Protein AF-A0A933IJ05-F1 (afdb_monomer_lite)

pLDDT: mean 88.86, std 8.15, range [48.53, 98.31]

Radius of gyration: 18.68 Å; chains: 1; bounding box: 48×34×47 Å

Foldseek 3Di:
DAAEAEDQDDDDVVVVVVCVVRHNYDYDPDDRDPPDDPPRPQPPDPPDDDDRPCPQPDPVSVVVVVVLVVVQVVCVVVVHDGPDDPCVVVVPPDDD

Structure (mmCIF, N/CA/C/O backbone):
data_AF-A0A933IJ05-F1
#
_entry.id   AF-A0A933IJ05-F1
#
loop_
_atom_site.group_PDB
_atom_site.id
_atom_site.type_symbol
_atom_site.label_atom_id
_atom_site.label_alt_id
_atom_site.label_comp_id
_atom_site.label_asym_id
_atom_site.label_entity_id
_atom_site.label_seq_id
_atom_site.pdbx_PDB_ins_code
_atom_site.Cartn_x
_atom_site.Cartn_y
_atom_site.Cartn_z
_atom_site.occupancy
_atom_site.B_iso_or_equiv
_atom_site.auth_seq_id
_atom_site.auth_comp_id
_atom_site.auth_asym_id
_atom_site.auth_atom_id
_atom_site.pdbx_PDB_model_num
ATOM 1 N N . MET A 1 1 ? 25.475 -0.789 -5.323 1.00 83.00 1 MET A N 1
ATOM 2 C CA . MET A 1 1 ? 24.643 0.302 -5.878 1.00 83.00 1 MET A CA 1
ATOM 3 C C . MET A 1 1 ? 23.218 0.057 -5.415 1.00 83.00 1 MET A C 1
ATOM 5 O O . MET A 1 1 ? 22.800 -1.092 -5.499 1.00 83.00 1 MET A O 1
ATOM 9 N N . LYS A 1 2 ? 22.515 1.058 -4.867 1.00 86.81 2 LYS A N 1
ATOM 10 C CA . LYS A 1 2 ? 21.101 0.889 -4.491 1.00 86.81 2 LYS A CA 1
ATOM 11 C C . LYS A 1 2 ? 20.246 0.797 -5.766 1.00 86.81 2 LYS A C 1
ATOM 13 O O . LYS A 1 2 ? 20.565 1.488 -6.737 1.00 86.81 2 LYS A O 1
ATOM 18 N N . PRO A 1 3 ? 19.204 -0.050 -5.818 1.00 89.69 3 PRO A N 1
ATOM 19 C CA . PRO A 1 3 ? 18.291 -0.061 -6.953 1.00 89.69 3 PRO A CA 1
ATOM 20 C C . PRO A 1 3 ? 17.521 1.264 -7.012 1.00 89.69 3 PRO A C 1
ATOM 22 O O . PRO A 1 3 ? 17.170 1.833 -5.977 1.00 89.69 3 PRO A O 1
ATOM 25 N N . LYS A 1 4 ? 17.248 1.745 -8.226 1.00 90.44 4 LYS A N 1
ATOM 26 C CA . LYS A 1 4 ? 16.364 2.893 -8.451 1.00 90.44 4 LYS A CA 1
ATOM 27 C C . LYS A 1 4 ? 14.929 2.400 -8.537 1.00 90.44 4 LYS A C 1
ATOM 29 O O . LYS A 1 4 ? 14.640 1.527 -9.353 1.00 90.44 4 LYS A O 1
ATOM 34 N N . VAL A 1 5 ? 14.049 2.958 -7.713 1.00 90.00 5 VAL A N 1
ATOM 35 C CA . VAL A 1 5 ? 12.626 2.602 -7.684 1.00 90.00 5 VAL A CA 1
ATOM 36 C C . VAL A 1 5 ? 11.814 3.831 -8.052 1.00 90.00 5 VAL A C 1
ATOM 38 O O . VAL A 1 5 ? 11.886 4.857 -7.386 1.00 90.00 5 VAL A O 1
ATOM 41 N N . LEU A 1 6 ? 11.040 3.731 -9.126 1.00 89.06 6 LEU A N 1
ATOM 42 C CA . LEU A 1 6 ? 10.105 4.773 -9.524 1.00 89.06 6 LEU A CA 1
ATOM 43 C C . LEU A 1 6 ? 8.729 4.448 -8.938 1.00 89.06 6 LEU A C 1
ATOM 45 O O . LEU A 1 6 ? 8.138 3.433 -9.296 1.00 89.06 6 LEU A O 1
ATOM 49 N N . VAL A 1 7 ? 8.230 5.295 -8.042 1.00 88.31 7 VAL A N 1
ATOM 50 C CA . VAL A 1 7 ? 6.916 5.137 -7.404 1.00 88.31 7 VAL A CA 1
ATOM 51 C C . VAL A 1 7 ? 5.883 5.918 -8.213 1.00 88.31 7 VAL A C 1
ATOM 53 O O . VAL A 1 7 ? 5.957 7.145 -8.308 1.00 88.31 7 VAL A O 1
ATOM 56 N N . THR A 1 8 ? 4.945 5.207 -8.837 1.00 85.88 8 THR A N 1
ATOM 57 C CA . THR A 1 8 ? 3.973 5.771 -9.794 1.00 85.88 8 THR A CA 1
ATOM 58 C C . THR A 1 8 ? 2.657 6.229 -9.172 1.00 85.88 8 THR A C 1
ATOM 60 O O . THR A 1 8 ? 1.802 6.750 -9.882 1.00 85.88 8 THR A O 1
ATOM 63 N N . GLU A 1 9 ? 2.507 6.067 -7.862 1.00 82.25 9 GLU A N 1
ATOM 64 C CA . GLU A 1 9 ? 1.275 6.297 -7.109 1.00 82.25 9 GLU A CA 1
ATOM 65 C C . GLU A 1 9 ? 1.562 6.955 -5.745 1.00 82.25 9 GLU A C 1
ATOM 67 O O . GLU A 1 9 ? 2.710 6.958 -5.281 1.00 82.25 9 GLU A O 1
ATOM 72 N N . PRO A 1 10 ? 0.550 7.517 -5.064 1.00 82.94 10 PRO A N 1
ATOM 73 C CA . PRO A 1 10 ? 0.714 8.008 -3.705 1.00 82.94 10 PRO A CA 1
ATOM 74 C C . PRO A 1 10 ? 0.806 6.835 -2.722 1.00 82.94 10 PRO A C 1
ATOM 76 O O . PRO A 1 10 ? -0.147 6.082 -2.549 1.00 82.94 10 PRO A O 1
ATOM 79 N N . ILE A 1 11 ? 1.927 6.726 -2.011 1.00 85.62 11 ILE A N 1
ATOM 80 C CA . ILE A 1 11 ? 2.088 5.785 -0.894 1.00 85.62 11 ILE A CA 1
ATOM 81 C C . ILE A 1 11 ? 2.185 6.531 0.441 1.00 85.62 11 ILE A C 1
ATOM 83 O O . ILE A 1 11 ? 2.602 7.690 0.501 1.00 85.62 11 ILE A O 1
ATOM 87 N N . HIS A 1 12 ? 1.825 5.852 1.533 1.00 85.56 12 HIS A N 1
ATOM 88 C CA . HIS A 1 12 ? 1.925 6.404 2.885 1.00 85.56 12 HIS A CA 1
ATOM 89 C C . HIS A 1 12 ? 3.379 6.776 3.239 1.00 85.56 12 HIS A C 1
ATOM 91 O O . HIS A 1 12 ? 4.317 6.100 2.813 1.00 85.56 12 HIS A O 1
ATOM 97 N N . GLN A 1 13 ? 3.582 7.790 4.090 1.00 86.94 13 GLN A N 1
ATOM 98 C CA . GLN A 1 13 ? 4.921 8.257 4.489 1.00 86.94 13 GLN A CA 1
ATOM 99 C C . GLN A 1 13 ? 5.802 7.135 5.064 1.00 86.94 13 GLN A C 1
ATOM 101 O O . GLN A 1 13 ? 7.006 7.092 4.828 1.00 86.94 13 GLN A O 1
ATOM 106 N N . VAL A 1 14 ? 5.201 6.184 5.784 1.00 86.12 14 VAL A N 1
ATOM 107 C CA . VAL A 1 14 ? 5.909 4.992 6.284 1.00 86.12 14 VAL A CA 1
ATOM 108 C C . VAL A 1 14 ? 6.489 4.161 5.132 1.00 86.12 14 VAL A C 1
ATOM 110 O O . VAL A 1 14 ? 7.626 3.711 5.227 1.00 86.12 14 VAL A O 1
ATOM 113 N N . GLY A 1 15 ? 5.750 4.003 4.031 1.00 87.25 15 GLY A N 1
ATOM 114 C CA . GLY A 1 15 ? 6.230 3.312 2.833 1.00 87.25 15 GLY A CA 1
ATOM 115 C C . GLY A 1 15 ? 7.423 4.025 2.196 1.00 87.25 15 GLY A C 1
ATOM 116 O O . GLY A 1 15 ? 8.424 3.381 1.890 1.00 87.25 15 GLY A O 1
ATOM 117 N N . TRP A 1 16 ? 7.368 5.358 2.089 1.00 90.81 16 TRP A N 1
ATOM 118 C CA . TRP A 1 16 ? 8.505 6.166 1.631 1.00 90.81 16 TRP A CA 1
ATOM 119 C C . TRP A 1 16 ? 9.752 5.968 2.494 1.00 90.81 16 TRP A C 1
ATOM 121 O O . TRP A 1 16 ? 10.843 5.774 1.960 1.00 90.81 16 TRP A O 1
ATOM 131 N N . ASN A 1 17 ? 9.591 5.964 3.819 1.00 90.94 17 ASN A N 1
ATOM 132 C CA . ASN A 1 17 ? 10.705 5.788 4.751 1.00 90.94 17 ASN A CA 1
ATOM 133 C C . ASN A 1 17 ? 11.366 4.407 4.596 1.00 90.94 17 ASN A C 1
ATOM 135 O O . ASN A 1 17 ? 12.592 4.312 4.592 1.00 90.94 17 ASN A O 1
ATOM 139 N N . LEU A 1 18 ? 10.564 3.348 4.432 1.00 88.50 18 LEU A N 1
ATOM 140 C CA . LEU A 1 18 ? 11.064 1.987 4.213 1.00 88.50 18 LEU A CA 1
ATOM 141 C C . LEU A 1 18 ? 11.792 1.857 2.869 1.00 88.50 18 LEU A C 1
ATOM 143 O O . LEU A 1 18 ? 12.876 1.283 2.811 1.00 88.50 18 LEU A O 1
ATOM 147 N N . LEU A 1 19 ? 11.236 2.426 1.796 1.00 89.25 19 LEU A N 1
ATOM 148 C CA . LEU A 1 19 ? 11.870 2.394 0.477 1.00 89.25 19 LEU A CA 1
ATOM 149 C C . LEU A 1 19 ? 13.195 3.161 0.457 1.00 89.25 19 LEU A C 1
ATOM 151 O O . LEU A 1 19 ? 14.171 2.665 -0.102 1.00 89.25 19 LEU A O 1
ATOM 155 N N . ALA A 1 20 ? 13.257 4.341 1.078 1.00 89.44 20 ALA A N 1
ATOM 156 C CA . ALA A 1 20 ? 14.466 5.166 1.108 1.00 89.44 20 ALA A CA 1
ATOM 157 C C . ALA A 1 20 ? 15.635 4.505 1.868 1.00 89.44 20 ALA A C 1
ATOM 159 O O . ALA A 1 20 ? 16.806 4.785 1.582 1.00 89.44 20 ALA A O 1
ATOM 160 N N . ALA A 1 21 ? 15.342 3.599 2.810 1.00 91.56 21 ALA A N 1
ATOM 161 C CA . ALA A 1 21 ? 16.369 2.842 3.521 1.00 91.56 21 ALA A CA 1
ATOM 162 C C . ALA A 1 21 ? 17.195 1.975 2.554 1.00 91.56 21 ALA A C 1
ATOM 164 O O . ALA A 1 21 ? 18.427 1.992 2.605 1.00 91.56 21 ALA A O 1
ATOM 165 N N . GLU A 1 22 ? 16.538 1.327 1.592 1.00 90.62 22 GLU A N 1
ATOM 166 C CA . GLU A 1 22 ? 17.147 0.299 0.736 1.00 90.62 22 GLU A CA 1
ATOM 167 C C . GLU A 1 22 ? 17.335 0.735 -0.726 1.00 90.62 22 GLU A C 1
ATOM 169 O O . GLU A 1 22 ? 18.110 0.132 -1.468 1.00 90.62 22 GLU A O 1
ATOM 174 N N . THR A 1 23 ? 16.660 1.801 -1.162 1.00 92.94 23 THR A N 1
ATOM 175 C CA . THR A 1 23 ? 16.547 2.161 -2.584 1.00 92.94 23 THR A CA 1
ATOM 176 C C . THR A 1 23 ? 16.756 3.654 -2.834 1.00 92.94 23 THR A C 1
ATOM 178 O O . THR A 1 23 ? 16.628 4.486 -1.937 1.00 92.94 23 THR A O 1
ATOM 181 N N . GLU A 1 24 ? 17.072 4.001 -4.079 1.00 93.94 24 GLU A N 1
ATOM 182 C CA . GLU A 1 24 ? 16.939 5.364 -4.598 1.00 93.94 24 GLU A CA 1
ATOM 183 C C . GLU A 1 24 ? 15.509 5.533 -5.133 1.00 93.94 24 GLU A C 1
ATOM 185 O O . GLU A 1 24 ? 15.256 5.396 -6.333 1.00 93.94 24 GLU A O 1
ATOM 190 N N . ALA A 1 25 ? 14.559 5.745 -4.218 1.00 91.69 25 ALA A N 1
ATOM 191 C CA . ALA A 1 25 ? 13.151 5.917 -4.557 1.00 91.69 25 ALA A CA 1
ATOM 192 C C . ALA A 1 25 ? 12.870 7.333 -5.084 1.00 91.69 25 ALA A C 1
ATOM 194 O O . ALA A 1 25 ? 13.265 8.325 -4.471 1.00 91.69 25 ALA A O 1
ATOM 195 N N . VAL A 1 26 ? 12.159 7.431 -6.207 1.00 91.38 26 VAL A N 1
ATOM 196 C CA . VAL A 1 26 ? 11.779 8.695 -6.852 1.00 91.38 26 VAL A CA 1
ATOM 197 C C . VAL A 1 26 ? 10.298 8.648 -7.206 1.00 91.38 26 VAL A C 1
ATOM 199 O O . VAL A 1 26 ? 9.805 7.630 -7.685 1.00 91.38 26 VAL A O 1
ATOM 202 N N . ALA A 1 27 ? 9.576 9.745 -6.983 1.00 90.38 27 ALA A N 1
ATOM 203 C CA . ALA A 1 27 ? 8.180 9.860 -7.392 1.00 90.38 27 ALA A CA 1
ATOM 204 C C . ALA A 1 27 ? 8.062 10.092 -8.906 1.00 90.38 27 ALA A C 1
ATOM 206 O O . ALA A 1 27 ? 8.812 10.875 -9.495 1.00 90.38 27 ALA A O 1
ATOM 207 N N . TRP A 1 28 ? 7.088 9.443 -9.540 1.00 89.19 28 TRP A N 1
ATOM 208 C CA . TRP A 1 28 ? 6.717 9.718 -10.923 1.00 89.19 28 TRP A CA 1
ATOM 209 C C . TRP A 1 28 ? 6.104 11.114 -11.051 1.00 89.19 28 TRP A C 1
ATOM 211 O O . TRP A 1 28 ? 5.120 11.434 -10.389 1.00 89.19 28 TRP A O 1
ATOM 221 N N . ALA A 1 29 ? 6.684 11.935 -11.929 1.00 88.69 29 ALA A N 1
ATOM 222 C CA . ALA A 1 29 ? 6.224 13.301 -12.186 1.00 88.69 29 ALA A CA 1
ATOM 223 C C . ALA A 1 29 ? 5.097 13.389 -13.235 1.00 88.69 29 ALA A C 1
ATOM 225 O O . ALA A 1 29 ? 4.530 14.460 -13.440 1.00 88.69 29 ALA A O 1
ATOM 226 N N . GLY A 1 30 ? 4.809 12.292 -13.944 1.00 86.50 30 GLY A N 1
ATOM 227 C CA . GLY A 1 30 ? 3.756 12.240 -14.956 1.00 86.50 30 GLY A CA 1
ATOM 228 C C . GLY A 1 30 ? 2.369 11.953 -14.368 1.00 86.50 30 GLY A C 1
ATOM 229 O O . GLY A 1 30 ? 2.222 11.773 -13.158 1.00 86.50 30 GLY A O 1
ATOM 230 N N . PRO A 1 31 ? 1.333 11.878 -15.222 1.00 82.56 31 PRO A N 1
ATOM 231 C CA . PRO A 1 31 ? -0.009 11.528 -14.779 1.00 82.56 31 PRO A CA 1
ATOM 232 C C . PRO A 1 31 ? -0.021 10.129 -14.158 1.00 82.56 31 PRO A C 1
ATOM 234 O O . PRO A 1 31 ? 0.579 9.192 -14.692 1.00 82.56 31 PRO A O 1
ATOM 237 N N . GLN A 1 32 ? -0.725 10.011 -13.037 1.00 83.94 32 GLN A N 1
ATOM 238 C CA . GLN A 1 32 ? -0.919 8.764 -12.308 1.00 83.94 32 GLN A CA 1
ATOM 239 C C . GLN A 1 32 ? -2.256 8.160 -12.736 1.00 83.94 32 GLN A C 1
ATOM 241 O O . GLN A 1 32 ? -3.276 8.853 -12.762 1.00 83.94 32 GLN A O 1
ATOM 246 N N . ALA A 1 33 ? -2.250 6.889 -13.125 1.00 83.12 33 ALA A N 1
ATOM 247 C CA . ALA A 1 33 ? -3.458 6.176 -13.509 1.00 83.12 33 ALA A CA 1
ATOM 248 C C . ALA A 1 33 ? -3.292 4.683 -13.248 1.00 83.12 33 ALA A C 1
ATOM 250 O O . ALA A 1 33 ? -2.307 4.080 -13.678 1.00 83.12 33 ALA A O 1
ATOM 251 N N . GLU A 1 34 ? -4.301 4.095 -12.613 1.00 84.94 34 GLU A N 1
ATOM 252 C CA . GLU A 1 34 ? -4.384 2.659 -12.391 1.00 84.94 34 GLU A CA 1
ATOM 253 C C . GLU A 1 34 ? -5.670 2.102 -13.018 1.00 84.94 34 GLU A C 1
ATOM 255 O O . GLU A 1 34 ? -6.748 2.663 -12.798 1.00 84.94 34 GLU A O 1
ATOM 260 N N . PRO A 1 35 ? -5.579 1.032 -13.832 1.00 87.56 35 PRO A N 1
ATOM 261 C CA . PRO A 1 35 ? -4.348 0.360 -14.266 1.00 87.56 35 PRO A CA 1
ATOM 262 C C . PRO A 1 35 ? -3.519 1.209 -15.251 1.00 87.56 35 PRO A C 1
ATOM 264 O O . PRO A 1 35 ? -4.041 2.119 -15.903 1.00 87.56 35 PRO A O 1
ATOM 267 N N . ILE A 1 36 ? -2.232 0.867 -15.413 1.00 85.12 36 ILE A N 1
ATOM 268 C CA . ILE A 1 36 ? -1.384 1.436 -16.473 1.00 85.12 36 ILE A CA 1
ATOM 269 C C . ILE A 1 36 ? -2.056 1.185 -17.832 1.00 85.12 36 ILE A C 1
ATOM 271 O O . ILE A 1 36 ? -2.334 0.045 -18.206 1.00 85.12 36 ILE A O 1
ATOM 275 N N . ARG A 1 37 ? -2.323 2.260 -18.582 1.00 85.94 37 ARG A N 1
ATOM 276 C CA . ARG A 1 37 ? -2.982 2.182 -19.895 1.00 85.94 37 ARG A CA 1
ATOM 277 C C . ARG A 1 37 ? -2.012 1.716 -20.990 1.00 85.94 37 ARG A C 1
ATOM 279 O O . ARG A 1 37 ? -0.815 2.007 -20.907 1.00 85.94 37 ARG A O 1
ATOM 286 N N . PRO A 1 38 ? -2.507 1.068 -22.061 1.00 86.50 38 PRO A N 1
ATOM 287 C CA . PRO A 1 38 ? -1.706 0.822 -23.258 1.00 86.50 38 PRO A CA 1
ATOM 288 C C . PRO A 1 38 ? -1.054 2.115 -23.774 1.00 86.50 38 PRO A C 1
ATOM 290 O O . PRO A 1 38 ? -1.693 3.166 -23.799 1.00 86.50 38 PRO A O 1
ATOM 293 N N . GLY A 1 39 ? 0.218 2.039 -24.172 1.00 87.38 39 GLY A N 1
ATOM 294 C CA . GLY A 1 39 ? 0.990 3.199 -24.637 1.00 87.38 39 GLY A CA 1
ATOM 295 C C . GLY A 1 39 ? 1.614 4.056 -23.529 1.00 87.38 39 GLY A C 1
ATOM 296 O O . GLY A 1 39 ? 2.159 5.116 -23.826 1.00 87.38 39 GLY A O 1
ATOM 297 N N . HIS A 1 40 ? 1.558 3.627 -22.262 1.00 88.75 40 HIS A N 1
ATOM 298 C CA . HIS A 1 40 ? 2.240 4.334 -21.178 1.00 88.75 40 HIS A CA 1
ATOM 299 C C . HIS A 1 40 ? 3.763 4.406 -21.422 1.00 88.75 40 HIS A C 1
ATOM 301 O O . HIS A 1 40 ? 4.348 3.384 -21.779 1.00 88.75 40 HIS A O 1
ATOM 307 N N . PRO A 1 41 ? 4.440 5.545 -21.162 1.00 89.19 41 PRO A N 1
ATOM 308 C CA . PRO A 1 41 ? 5.867 5.725 -21.473 1.00 89.19 41 PRO A CA 1
ATOM 309 C C . PRO A 1 41 ? 6.817 4.713 -20.821 1.00 89.19 41 PRO A C 1
ATOM 311 O O . PRO A 1 41 ? 7.917 4.489 -21.313 1.00 89.19 41 PRO A O 1
ATOM 314 N N . LEU A 1 42 ? 6.403 4.123 -19.698 1.00 87.62 42 LEU A N 1
ATOM 315 C CA . LEU A 1 42 ? 7.177 3.104 -18.982 1.00 87.62 42 LEU A CA 1
ATOM 316 C C . LEU A 1 42 ? 6.876 1.672 -19.451 1.00 87.62 42 LEU A C 1
ATOM 318 O O . LEU A 1 42 ? 7.623 0.752 -19.123 1.00 87.62 42 LEU A O 1
ATOM 322 N N . ALA A 1 43 ? 5.781 1.463 -20.185 1.00 89.06 43 ALA A N 1
ATOM 323 C CA . ALA A 1 43 ? 5.383 0.142 -20.644 1.00 89.06 43 ALA A CA 1
ATOM 324 C C . ALA A 1 43 ? 6.256 -0.296 -21.829 1.00 89.06 43 ALA A C 1
ATOM 326 O O . ALA A 1 43 ? 6.357 0.404 -22.832 1.00 89.06 43 ALA A O 1
ATOM 327 N N . GLY A 1 44 ? 6.876 -1.474 -21.718 1.00 85.00 44 GLY A N 1
ATOM 328 C CA . GLY A 1 44 ? 7.691 -2.066 -22.786 1.00 85.00 44 GLY A CA 1
ATOM 329 C C . GLY A 1 44 ? 9.147 -1.591 -22.843 1.00 85.00 44 GLY A C 1
ATOM 330 O O . GLY A 1 44 ? 9.887 -2.042 -23.715 1.00 85.00 44 GLY A O 1
ATOM 331 N N . LEU A 1 45 ? 9.587 -0.726 -21.921 1.00 91.25 45 LEU A N 1
ATOM 332 C CA . LEU A 1 45 ? 11.005 -0.387 -21.805 1.00 91.25 45 LEU A CA 1
ATOM 333 C C . LEU A 1 45 ? 11.809 -1.617 -21.340 1.00 91.25 45 LEU A C 1
ATOM 335 O O . LEU A 1 45 ? 11.423 -2.258 -20.362 1.00 91.25 45 LEU A O 1
ATOM 339 N N . PRO A 1 46 ? 12.949 -1.940 -21.980 1.00 91.06 46 PRO A N 1
ATOM 340 C CA .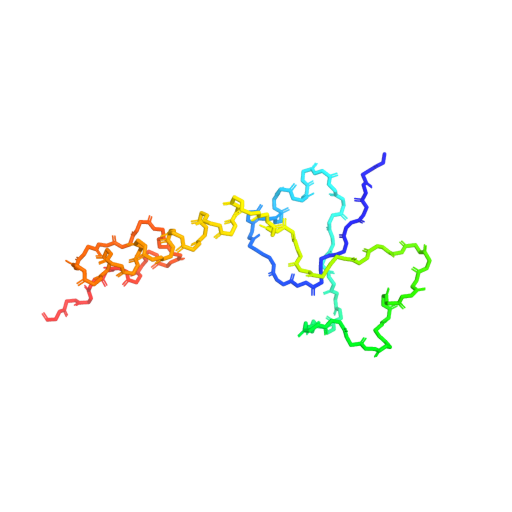 PRO A 1 46 ? 13.698 -3.172 -21.703 1.00 91.06 46 PRO A CA 1
ATOM 341 C C . PRO A 1 46 ? 14.364 -3.190 -20.318 1.00 91.06 46 PRO A C 1
ATOM 343 O O . PRO A 1 46 ? 14.821 -4.231 -19.858 1.00 91.06 46 PRO A O 1
ATOM 346 N N . ASN A 1 47 ? 14.446 -2.035 -19.660 1.00 88.44 47 ASN A N 1
ATOM 347 C CA . ASN A 1 47 ? 15.095 -1.825 -18.370 1.00 88.44 47 ASN A CA 1
ATOM 348 C C . ASN A 1 47 ? 14.104 -1.465 -17.251 1.00 88.44 47 ASN A C 1
ATOM 350 O O . ASN A 1 47 ? 14.522 -0.949 -16.214 1.00 88.44 47 ASN A O 1
ATOM 354 N N . VAL A 1 48 ? 12.807 -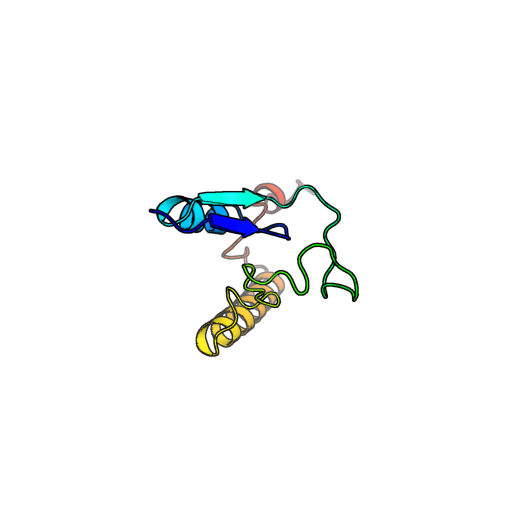1.699 -17.461 1.00 89.38 48 VAL A N 1
ATOM 355 C CA . VAL A 1 48 ? 11.757 -1.417 -16.478 1.00 89.38 48 VAL A CA 1
ATOM 356 C C . VAL A 1 48 ? 11.039 -2.707 -16.103 1.00 89.38 48 VAL A C 1
ATOM 358 O O . VAL A 1 48 ? 10.534 -3.424 -16.962 1.00 89.38 48 VAL A O 1
ATOM 361 N N . LEU A 1 49 ? 10.957 -2.970 -14.798 1.00 87.88 49 LEU A N 1
ATOM 362 C CA . LEU A 1 49 ? 10.075 -3.980 -14.224 1.00 87.88 49 LEU A CA 1
ATOM 363 C C . LEU A 1 49 ? 8.850 -3.277 -13.636 1.00 87.88 49 LEU A C 1
ATOM 365 O O . LEU A 1 49 ? 8.990 -2.427 -12.760 1.00 87.88 49 LEU A O 1
ATOM 369 N N . LEU A 1 50 ? 7.659 -3.633 -14.117 1.00 87.12 50 LEU A N 1
ATOM 370 C CA . LEU A 1 50 ? 6.392 -3.104 -13.614 1.00 87.12 50 LEU A CA 1
ATOM 371 C C . LEU A 1 50 ? 5.753 -4.105 -12.649 1.00 87.12 50 LEU A C 1
ATOM 3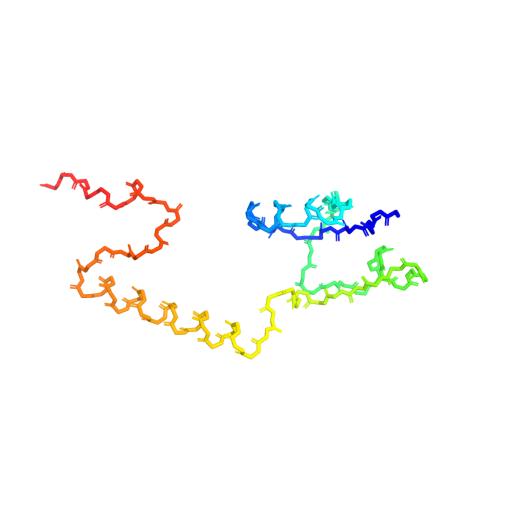73 O O . LEU A 1 50 ? 5.639 -5.288 -12.968 1.00 87.12 50 LEU A O 1
ATOM 377 N N . THR A 1 51 ? 5.293 -3.624 -11.496 1.00 86.44 51 THR A N 1
ATOM 378 C CA . THR A 1 51 ? 4.486 -4.391 -10.540 1.00 86.44 51 THR A CA 1
ATOM 379 C C . THR A 1 51 ? 3.093 -3.750 -10.447 1.00 86.44 51 THR A C 1
ATOM 381 O O . THR A 1 51 ? 2.996 -2.542 -10.239 1.00 86.44 51 THR A O 1
ATOM 384 N N . PRO A 1 52 ? 1.990 -4.496 -10.647 1.00 87.25 52 PRO A N 1
ATOM 385 C CA . PRO A 1 52 ? 0.657 -3.897 -10.757 1.00 87.25 52 PRO A CA 1
ATOM 386 C C . PRO A 1 52 ? 0.015 -3.656 -9.379 1.00 87.25 52 PRO A C 1
ATOM 388 O O . PRO A 1 52 ? -0.907 -4.373 -9.008 1.00 87.25 52 PRO A O 1
ATOM 391 N N . HIS A 1 53 ? 0.516 -2.680 -8.611 1.00 86.81 53 HIS A N 1
ATOM 392 C CA . HIS A 1 53 ? 0.018 -2.344 -7.262 1.00 86.81 53 HIS A CA 1
ATOM 393 C C . HIS A 1 53 ? -0.055 -3.579 -6.340 1.00 86.81 53 HIS A C 1
ATOM 395 O O . HIS A 1 53 ? -1.061 -3.877 -5.701 1.00 86.81 53 HIS A O 1
ATOM 401 N N . LEU A 1 54 ? 1.029 -4.359 -6.292 1.00 85.75 54 LEU A N 1
ATOM 402 C CA . LEU A 1 54 ? 1.085 -5.600 -5.504 1.00 85.75 54 LEU A CA 1
ATOM 403 C C . LEU A 1 54 ? 2.023 -5.517 -4.295 1.00 85.75 54 LEU A C 1
ATOM 405 O O . LEU A 1 54 ? 2.314 -6.538 -3.680 1.00 85.75 54 LEU A O 1
ATOM 409 N N . GLY A 1 55 ? 2.507 -4.323 -3.936 1.00 81.69 55 GLY A N 1
ATOM 410 C CA . GLY A 1 55 ? 3.547 -4.160 -2.910 1.00 81.69 55 GLY A CA 1
ATOM 411 C C . GLY A 1 55 ? 3.176 -4.728 -1.534 1.00 81.69 55 GLY A C 1
ATOM 412 O O . GLY A 1 55 ? 4.040 -5.241 -0.829 1.00 81.69 55 GLY A O 1
ATOM 413 N N . SER A 1 56 ? 1.894 -4.680 -1.165 1.00 82.19 56 SER A N 1
ATOM 414 C CA . SER A 1 56 ? 1.360 -5.216 0.096 1.00 82.19 56 SER A CA 1
ATOM 415 C C . SER A 1 56 ? 0.548 -6.507 -0.074 1.00 82.19 56 SER A C 1
ATOM 417 O O . SER A 1 56 ? 0.007 -7.027 0.905 1.00 82.19 56 SER A O 1
ATOM 419 N N . VAL A 1 57 ? 0.430 -7.029 -1.299 1.00 89.88 57 VAL A N 1
ATOM 420 C CA . VAL A 1 57 ? -0.523 -8.093 -1.637 1.00 89.88 57 VAL A CA 1
ATOM 421 C C . VAL A 1 57 ? 0.087 -9.461 -1.340 1.00 89.88 57 VAL A C 1
ATOM 423 O O . VAL A 1 57 ? 0.677 -10.114 -2.196 1.00 89.88 57 VAL A O 1
ATOM 426 N N . T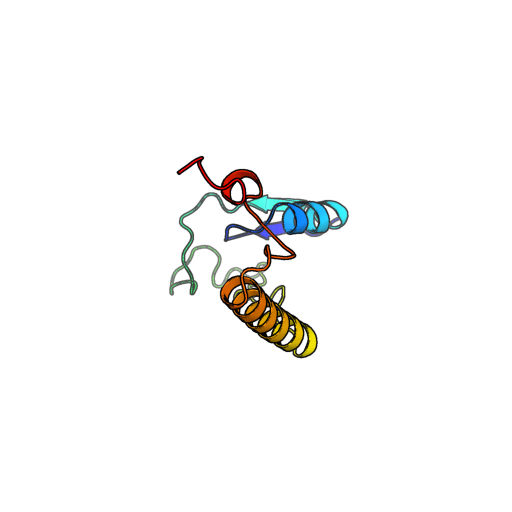HR A 1 58 ? -0.076 -9.898 -0.096 1.00 93.75 58 THR A N 1
ATOM 427 C CA . THR A 1 58 ? 0.193 -11.268 0.361 1.00 93.75 58 THR A CA 1
ATOM 428 C C . THR A 1 58 ? -1.066 -11.844 0.999 1.00 93.75 58 THR A C 1
ATOM 430 O O . THR A 1 58 ? -1.917 -11.087 1.463 1.00 93.75 58 THR A O 1
ATOM 433 N N . GLU A 1 59 ? -1.202 -13.170 1.052 1.00 96.50 59 GLU A N 1
ATOM 434 C CA . GLU A 1 59 ? -2.353 -13.820 1.700 1.00 96.50 59 GLU A CA 1
ATOM 435 C C . GLU A 1 59 ? -2.522 -13.345 3.153 1.00 96.50 59 GLU A C 1
ATOM 437 O O . GLU A 1 59 ? -3.566 -12.804 3.523 1.00 96.50 59 GLU A O 1
ATOM 442 N N . ASP A 1 60 ? -1.451 -13.427 3.946 1.00 96.56 60 ASP A N 1
ATOM 443 C CA . ASP A 1 60 ? -1.428 -12.940 5.327 1.00 96.56 60 ASP A CA 1
ATOM 444 C C . ASP A 1 60 ? -1.737 -11.442 5.431 1.00 96.56 60 ASP A C 1
ATOM 446 O O . ASP A 1 60 ? -2.447 -11.011 6.344 1.00 96.56 60 ASP A O 1
ATOM 450 N N . GLY A 1 61 ? -1.193 -10.632 4.517 1.00 94.19 61 GLY A N 1
ATOM 451 C CA . GLY A 1 61 ? -1.409 -9.189 4.484 1.00 94.19 61 GLY A CA 1
ATOM 452 C C . GLY A 1 61 ? -2.875 -8.848 4.239 1.00 94.19 61 GLY A C 1
ATOM 453 O O . GLY A 1 61 ? -3.472 -8.095 5.011 1.00 94.19 61 GLY A O 1
ATOM 454 N N . LEU A 1 62 ? -3.477 -9.460 3.218 1.00 95.62 62 LEU A N 1
ATOM 455 C CA . LEU A 1 62 ? -4.888 -9.286 2.878 1.00 95.62 62 LEU A CA 1
ATOM 456 C C . LEU A 1 62 ? -5.799 -9.718 4.031 1.00 95.62 62 LEU A C 1
ATOM 458 O O . LEU A 1 62 ? -6.700 -8.968 4.409 1.00 95.62 62 LEU A O 1
ATOM 462 N N . MET A 1 63 ? -5.531 -10.872 4.647 1.00 97.56 63 MET A N 1
ATOM 463 C CA . MET A 1 63 ? -6.325 -11.366 5.775 1.00 97.56 63 MET A CA 1
ATOM 464 C C . MET A 1 63 ? -6.238 -10.447 6.998 1.00 97.56 63 MET A C 1
ATOM 466 O O . MET A 1 63 ? -7.258 -10.160 7.631 1.00 97.56 63 MET A O 1
ATOM 470 N N . ARG A 1 64 ? -5.043 -9.935 7.322 1.00 96.44 64 ARG A N 1
ATOM 471 C CA . ARG A 1 64 ? -4.857 -8.977 8.425 1.00 96.44 64 ARG A CA 1
ATOM 472 C C . ARG A 1 64 ? -5.572 -7.657 8.154 1.00 96.44 64 ARG A C 1
ATOM 474 O O . ARG A 1 64 ? -6.234 -7.152 9.056 1.00 96.44 64 ARG A O 1
ATOM 481 N N . MET A 1 65 ? -5.471 -7.122 6.935 1.00 95.62 65 MET A N 1
ATOM 482 C CA . MET A 1 65 ? -6.150 -5.880 6.552 1.00 95.62 65 MET A CA 1
ATOM 483 C C . MET A 1 65 ? -7.671 -6.025 6.622 1.00 95.62 65 MET A C 1
ATOM 485 O O . MET A 1 65 ? -8.330 -5.199 7.252 1.00 95.62 65 MET A O 1
ATOM 489 N N . ALA A 1 66 ? -8.225 -7.093 6.041 1.00 97.19 66 ALA A N 1
ATOM 490 C CA . ALA A 1 66 ? -9.664 -7.346 6.053 1.00 97.19 66 ALA A CA 1
ATOM 491 C C . ALA A 1 66 ? -10.204 -7.485 7.484 1.00 97.19 66 ALA A C 1
ATOM 493 O O . ALA A 1 66 ? -11.208 -6.865 7.840 1.00 97.19 66 ALA A O 1
ATOM 494 N N . ARG A 1 67 ? -9.503 -8.252 8.328 1.00 98.00 67 ARG A N 1
ATOM 495 C CA . ARG A 1 67 ? -9.868 -8.429 9.735 1.00 98.00 67 ARG A CA 1
ATOM 496 C C . ARG A 1 67 ? -9.805 -7.116 10.513 1.00 98.00 67 ARG A C 1
ATOM 498 O O . ARG A 1 67 ? -10.771 -6.785 11.193 1.00 98.00 67 ARG A O 1
ATOM 505 N N . ALA A 1 68 ? -8.707 -6.369 10.398 1.00 97.19 68 ALA A N 1
ATOM 506 C CA . ALA A 1 68 ? -8.537 -5.103 11.108 1.00 97.19 68 ALA A CA 1
ATOM 507 C C . ALA A 1 68 ? -9.619 -4.085 10.717 1.00 97.19 68 ALA A C 1
ATOM 509 O O . ALA A 1 68 ? -10.185 -3.431 11.588 1.00 97.19 68 ALA A O 1
ATOM 510 N N . ALA A 1 69 ? -9.959 -3.995 9.428 1.00 97.31 69 ALA A N 1
ATOM 511 C CA . ALA A 1 69 ? -11.029 -3.120 8.958 1.00 97.31 69 ALA A CA 1
ATOM 512 C C . ALA A 1 69 ? -12.393 -3.505 9.558 1.00 97.31 69 ALA A C 1
ATOM 514 O O . ALA A 1 69 ? -13.111 -2.641 10.059 1.00 97.31 69 ALA A O 1
ATOM 515 N N . ALA A 1 70 ? -12.738 -4.797 9.558 1.00 98.19 70 ALA A N 1
ATOM 516 C CA . ALA A 1 70 ? -13.988 -5.276 10.148 1.00 98.19 70 ALA A CA 1
ATOM 517 C C . ALA A 1 70 ? -14.055 -5.025 11.667 1.00 98.19 70 ALA A C 1
ATOM 519 O O . ALA A 1 70 ? -15.083 -4.573 12.173 1.00 98.19 70 ALA A O 1
ATOM 520 N N . GLU A 1 71 ? -12.960 -5.274 12.392 1.00 98.31 71 GLU A N 1
ATOM 521 C CA . GLU A 1 71 ? -12.866 -5.029 13.836 1.00 98.31 71 GLU A CA 1
ATOM 522 C C . GLU A 1 71 ? -13.016 -3.536 14.181 1.00 98.31 71 GLU A C 1
ATOM 524 O O . GLU A 1 71 ? -13.741 -3.200 15.117 1.00 98.31 71 GLU A O 1
ATOM 529 N N . GLU A 1 72 ? -12.399 -2.631 13.414 1.00 97.62 72 GLU A N 1
ATOM 530 C CA . GLU A 1 72 ? -12.520 -1.181 13.628 1.00 97.62 72 GLU A CA 1
ATOM 531 C C . GLU A 1 72 ? -13.939 -0.662 13.345 1.00 97.62 72 GLU A C 1
ATOM 533 O O . GLU A 1 72 ? -14.442 0.184 14.087 1.00 97.62 72 GLU A O 1
ATOM 538 N N . VAL A 1 73 ? -14.624 -1.198 12.326 1.00 97.44 73 VAL A N 1
ATOM 539 C CA . VAL A 1 73 ? -16.036 -0.866 12.061 1.00 97.44 73 VAL A CA 1
ATOM 540 C C . VAL A 1 73 ? -16.914 -1.265 13.247 1.00 97.44 73 VAL A C 1
ATOM 542 O O . VAL A 1 73 ? -17.701 -0.450 13.729 1.00 97.44 73 VAL A O 1
ATOM 545 N N . LEU A 1 74 ? -16.768 -2.495 13.748 1.00 98.19 74 LEU A N 1
ATOM 546 C CA . LEU A 1 74 ? -17.540 -2.973 14.899 1.00 98.19 74 LEU A CA 1
ATOM 547 C C . LEU A 1 74 ? -17.271 -2.130 16.152 1.00 98.19 74 LEU A C 1
ATOM 549 O O . LEU A 1 74 ? -18.221 -1.719 16.816 1.00 98.19 74 LEU A O 1
ATOM 553 N N . ARG A 1 75 ? -16.000 -1.812 16.424 1.00 96.69 75 ARG A N 1
ATOM 554 C CA . ARG A 1 75 ? -15.563 -0.954 17.535 1.00 96.69 75 ARG A CA 1
ATOM 555 C C . ARG A 1 75 ? -16.285 0.394 17.530 1.00 96.69 75 ARG A C 1
ATOM 557 O O . ARG A 1 75 ? -16.889 0.782 18.529 1.00 96.69 75 ARG A O 1
ATOM 564 N N . VAL A 1 76 ? -16.282 1.088 16.392 1.00 95.38 76 VAL A N 1
ATOM 565 C CA . VAL A 1 76 ? -16.935 2.402 16.272 1.00 95.38 76 VAL A CA 1
ATOM 566 C C . VAL A 1 76 ? -18.454 2.289 16.409 1.00 95.38 76 VAL A C 1
ATOM 568 O O . VAL A 1 76 ? -19.069 3.114 17.086 1.00 95.38 76 VAL A O 1
ATOM 571 N N . LEU A 1 77 ? -19.075 1.255 15.831 1.00 96.56 77 LEU A N 1
ATOM 572 C CA . LEU A 1 77 ? -20.518 1.018 15.974 1.00 96.56 77 LEU A CA 1
ATOM 573 C C . LEU A 1 77 ? -20.935 0.688 17.417 1.00 96.56 77 LEU A C 1
ATOM 575 O O . 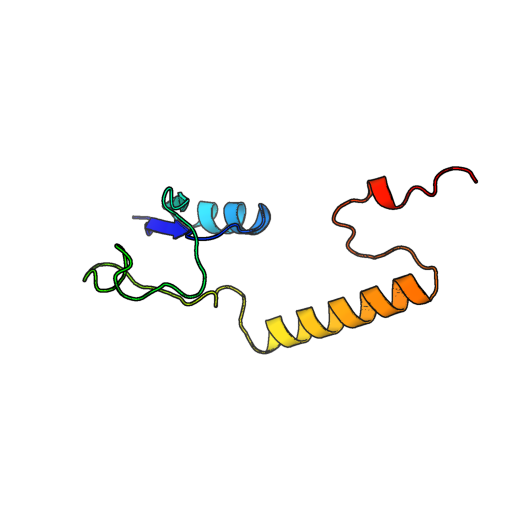LEU A 1 77 ? -22.071 0.960 17.799 1.00 96.56 77 LEU A O 1
ATOM 579 N N . GLN A 1 78 ? -20.022 0.158 18.233 1.00 96.94 78 GLN A N 1
ATOM 580 C CA . GLN A 1 78 ? -20.213 -0.062 19.671 1.00 96.94 78 GLN A CA 1
ATOM 581 C C . GLN A 1 78 ? -20.004 1.207 20.515 1.00 96.94 78 GLN A C 1
ATOM 583 O O . GLN A 1 78 ? -20.195 1.181 21.730 1.00 96.94 78 GLN A O 1
ATOM 588 N N . GLY A 1 79 ? -19.651 2.333 19.889 1.00 94.25 79 GLY A N 1
ATOM 589 C CA . GLY A 1 79 ? -19.404 3.604 20.568 1.00 94.25 79 GLY A CA 1
ATOM 590 C C . GLY A 1 79 ? -17.996 3.740 21.152 1.00 94.25 79 GLY A C 1
ATOM 591 O O . GLY A 1 79 ? -17.729 4.714 21.858 1.00 94.25 79 GLY A O 1
ATOM 592 N N . GLU A 1 80 ? -17.096 2.802 20.855 1.00 95.25 80 GLU A N 1
ATOM 593 C CA . GLU A 1 80 ? -15.684 2.891 21.219 1.00 95.25 80 GLU A CA 1
ATOM 594 C C . GLU A 1 80 ? -14.915 3.779 20.223 1.00 95.25 80 GLU A C 1
ATOM 596 O O . GLU A 1 80 ? -15.277 3.907 19.052 1.00 95.25 80 GLU A O 1
ATOM 601 N N . ALA A 1 81 ? -13.820 4.394 20.676 1.00 93.19 81 ALA A N 1
ATOM 602 C CA . ALA A 1 81 ? -12.921 5.135 19.790 1.00 93.19 81 ALA A CA 1
ATOM 603 C C . ALA A 1 81 ? -12.104 4.163 18.914 1.00 93.19 81 ALA A C 1
ATOM 605 O O . ALA A 1 81 ? -11.694 3.128 19.439 1.00 93.19 81 ALA A O 1
ATOM 606 N N . PRO A 1 82 ? -11.826 4.478 17.631 1.00 95.00 82 PRO A N 1
ATOM 607 C CA . PRO A 1 82 ? -11.009 3.631 16.759 1.00 95.00 82 PRO A CA 1
ATOM 608 C C . PRO A 1 82 ? -9.593 3.454 17.322 1.00 95.00 82 PRO A C 1
ATOM 610 O O . PRO A 1 82 ? -9.043 4.355 17.959 1.00 95.00 82 PRO A O 1
ATOM 613 N N . ARG A 1 83 ? -8.983 2.296 17.070 1.00 94.88 83 ARG A N 1
ATOM 614 C CA . ARG A 1 83 ? -7.623 1.967 17.511 1.00 94.88 83 ARG A CA 1
ATOM 615 C C . ARG A 1 83 ? -6.553 2.632 16.650 1.00 94.88 83 ARG A C 1
ATOM 617 O O . ARG A 1 83 ? -5.476 2.934 17.163 1.00 94.88 83 ARG A O 1
ATOM 624 N N . TYR A 1 84 ? -6.832 2.843 15.364 1.00 93.31 84 TYR A N 1
ATOM 625 C CA . TYR A 1 84 ? -5.867 3.382 14.398 1.00 93.31 84 TYR A CA 1
ATOM 626 C C . TYR A 1 84 ? -6.379 4.661 13.709 1.00 93.31 84 TYR A C 1
ATOM 628 O O . TYR A 1 84 ? -6.548 4.674 12.488 1.00 93.31 84 TYR A O 1
ATOM 636 N N . PRO A 1 85 ? -6.654 5.751 14.453 1.00 92.06 85 PRO A N 1
ATOM 637 C CA . PRO A 1 85 ? -7.124 6.990 13.846 1.00 92.06 85 PRO A CA 1
ATOM 638 C C . PRO A 1 85 ? -6.028 7.638 12.995 1.00 92.06 85 PRO A C 1
ATOM 640 O O . PRO A 1 85 ? -4.928 7.905 13.475 1.00 92.06 85 PRO A O 1
ATOM 643 N N . VAL A 1 86 ? -6.356 7.943 11.740 1.00 89.19 86 VAL A N 1
ATOM 644 C CA . VAL A 1 86 ? -5.487 8.726 10.840 1.00 89.19 86 VAL A CA 1
ATOM 645 C C . VAL A 1 86 ? -5.650 10.238 11.035 1.00 89.19 86 VAL A C 1
ATOM 647 O O . VAL A 1 86 ? -4.799 11.007 10.606 1.00 89.19 86 VAL A O 1
ATOM 650 N N . ASN A 1 87 ? -6.726 10.646 11.711 1.00 90.12 87 ASN A N 1
ATOM 651 C CA . ASN A 1 87 ? -7.093 12.020 12.055 1.00 90.12 87 ASN A CA 1
ATOM 652 C C . ASN A 1 87 ? -7.572 12.102 13.524 1.00 90.12 87 ASN A C 1
ATOM 654 O O . ASN A 1 87 ? -8.771 12.259 13.782 1.00 90.12 87 ASN A O 1
ATOM 658 N N . PRO A 1 88 ? -6.674 11.930 14.517 1.00 89.81 88 PRO A N 1
ATOM 659 C CA . PRO A 1 88 ? -7.044 11.872 15.936 1.00 89.81 88 PRO A CA 1
ATOM 660 C C . PRO A 1 88 ? -7.842 13.086 16.434 1.00 89.81 88 PRO A C 1
ATOM 662 O O . PRO A 1 88 ? -8.680 12.956 17.324 1.00 89.81 88 PRO A O 1
ATOM 665 N N . GLU A 1 89 ? -7.627 14.260 15.845 1.00 90.50 89 GLU A N 1
ATOM 666 C CA . GLU A 1 89 ? -8.351 15.497 16.135 1.00 90.50 89 GLU A CA 1
ATOM 667 C C . GLU A 1 89 ? -9.859 15.393 15.870 1.00 90.50 89 GLU A C 1
ATOM 669 O O . GLU A 1 89 ? -10.651 16.038 16.557 1.00 90.50 89 GLU A O 1
ATOM 674 N N . ALA A 1 90 ? -10.279 14.533 14.937 1.00 88.56 90 ALA A N 1
ATOM 675 C CA . ALA A 1 90 ? -11.689 14.309 14.632 1.00 88.56 90 ALA A CA 1
ATOM 676 C C . ALA A 1 90 ? -12.425 13.506 15.720 1.00 88.56 90 ALA A C 1
ATOM 678 O O . ALA A 1 90 ? -13.653 13.434 15.708 1.00 88.56 90 ALA A O 1
ATOM 679 N N . LEU A 1 91 ? -11.697 12.901 16.667 1.00 86.19 91 LEU A N 1
ATOM 680 C CA . LEU A 1 91 ? -12.282 12.140 17.774 1.00 86.19 91 LEU A CA 1
ATOM 681 C C . LEU A 1 91 ? -12.779 13.034 18.916 1.00 86.19 91 LEU A C 1
ATOM 683 O O . LEU A 1 91 ? -13.541 12.577 19.772 1.00 86.19 91 LEU A O 1
ATOM 687 N N . VAL A 1 92 ? -12.371 14.305 18.941 1.00 81.06 92 VAL A N 1
ATOM 688 C CA . VAL A 1 92 ? -12.868 15.275 19.916 1.00 81.06 92 VAL A CA 1
ATOM 689 C C . VAL A 1 92 ? -14.314 15.603 19.554 1.00 81.06 92 VAL A C 1
ATOM 691 O O . VAL A 1 92 ? -14.582 16.292 18.572 1.00 81.06 92 VAL A O 1
ATOM 694 N N . LYS A 1 93 ? -15.272 15.094 20.338 1.00 67.38 93 LYS A N 1
ATOM 695 C CA . LYS A 1 93 ? -16.686 15.431 20.139 1.00 67.38 93 LYS A CA 1
ATOM 696 C C . LYS A 1 93 ? -16.852 16.945 20.332 1.00 67.38 93 LYS A C 1
ATOM 698 O O . LYS A 1 93 ? -16.497 17.435 21.405 1.00 67.38 93 LYS A O 1
ATOM 703 N N . PRO A 1 94 ? -17.389 17.691 19.348 1.00 57.47 94 PRO A N 1
ATOM 704 C CA . PRO A 1 94 ? -17.735 19.083 19.585 1.00 57.47 94 PRO A CA 1
ATOM 705 C C . PRO A 1 94 ? -18.776 19.122 20.706 1.00 57.47 94 PRO A C 1
ATOM 707 O O . PRO A 1 94 ? -19.720 18.327 20.684 1.00 57.47 94 PRO A O 1
ATOM 710 N N . ASN A 1 95 ? -18.571 20.000 21.695 1.00 54.69 95 ASN A N 1
ATOM 711 C CA . ASN A 1 95 ? -19.533 20.242 22.770 1.00 54.69 95 ASN A CA 1
ATOM 712 C C . ASN A 1 95 ? -20.907 20.500 22.131 1.00 54.69 9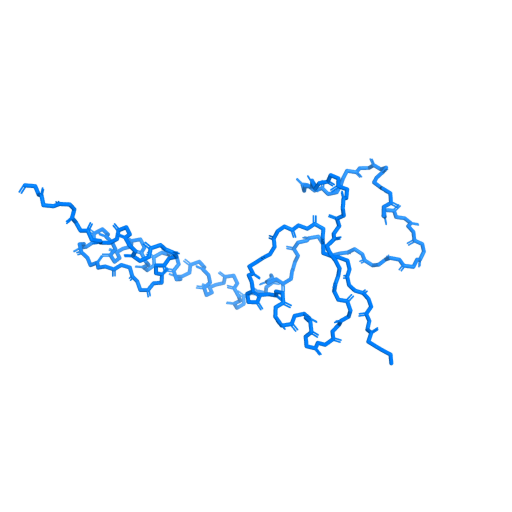5 ASN A C 1
ATOM 714 O O . ASN A 1 95 ? -21.086 21.516 21.458 1.00 54.69 95 ASN A O 1
ATOM 718 N N . ARG A 1 96 ? -21.825 19.540 22.273 1.00 48.53 96 ARG A N 1
ATOM 719 C CA . ARG A 1 96 ? -23.237 19.693 21.914 1.00 48.53 96 ARG A CA 1
ATOM 720 C C . ARG A 1 96 ? -23.988 20.318 23.072 1.00 48.53 96 ARG A C 1
ATOM 722 O O . ARG A 1 96 ? -23.683 19.927 24.221 1.00 48.53 96 ARG A O 1
#

Sequence (96 aa):
MKPKVLVTEPIHQVGWNLLAAETEAVAWAGPQAEPIRPGHPLAGLPNVLLTPHLGSVTEDGLMRMARAAAEEVLRVLQGEAPRYPVNPEALVKPNR

Secondary structure (DSSP, 8-state):
-PPEEEE-S---HHHHHHHHHHSEEEE--S---SSPPTT-TTTT-TT-----S-TT--HHHHHHHHHHHHHHHHHHHTTPPPSS-S-GGGGS----